Protein AF-L0IBQ2-F1 (afdb_monomer)

Solvent-accessible surface area (backbone atoms only — not comparable to full-atom values): 8616 Å² total; per-residue (Å²): 140,55,74,65,40,58,52,28,25,51,52,42,31,49,52,53,50,49,53,35,45,49,50,20,69,76,67,73,45,86,48,62,48,80,35,52,55,55,45,38,43,37,69,35,42,45,41,45,84,60,46,61,44,67,63,14,46,40,44,14,35,43,45,8,30,52,30,1,33,57,28,11,62,72,52,24,64,97,45,37,47,71,62,37,59,73,75,44,56,91,90,32,66,67,48,52,27,30,50,51,8,30,53,55,11,50,53,48,24,52,54,48,20,60,74,70,66,12,45,27,79,39,20,56,49,37,13,42,40,11,6,31,36,76,43,58,45,75,68,43,40,50,43,50,43,50,37,46,44,49,51,50,51,43,40,69,66,46,50,51,51,51,17,70,74,69,70,45,60,61,88,63,66,83

Structure (mmCIF, N/CA/C/O backbone):
data_AF-L0IBQ2-F1
#
_entry.id   AF-L0IBQ2-F1
#
loop_
_atom_site.group_PDB
_atom_site.id
_atom_site.type_symbol
_atom_site.label_atom_id
_atom_site.label_alt_id
_atom_site.label_comp_id
_atom_site.label_asym_id
_atom_site.label_entity_id
_atom_site.label_seq_id
_atom_site.pdbx_PDB_ins_code
_atom_site.Cartn_x
_atom_site.Cartn_y
_atom_site.Cartn_z
_atom_site.occupancy
_atom_site.B_iso_or_equiv
_atom_site.auth_seq_id
_atom_site.auth_comp_id
_atom_site.auth_asym_id
_atom_site.auth_atom_id
_atom_site.pdbx_PDB_model_num
ATOM 1 N N . MET A 1 1 ? 0.835 3.456 30.596 1.00 62.00 1 MET A N 1
ATOM 2 C CA . MET A 1 1 ? 0.750 2.222 29.790 1.00 62.00 1 MET A CA 1
ATOM 3 C C . MET A 1 1 ? 0.084 1.131 30.601 1.00 62.00 1 MET A C 1
ATOM 5 O O . MET A 1 1 ? 0.611 0.751 31.643 1.00 62.00 1 MET A O 1
ATOM 9 N N . GLY A 1 2 ? -1.087 0.675 30.158 1.00 82.38 2 GLY A N 1
ATOM 10 C CA . GLY A 1 2 ? -1.749 -0.498 30.716 1.00 82.38 2 GLY A CA 1
ATOM 11 C C . GLY A 1 2 ? -1.554 -1.702 29.800 1.00 82.38 2 GLY A C 1
ATOM 12 O O . GLY A 1 2 ? -1.860 -1.618 28.617 1.00 82.38 2 GLY A O 1
ATOM 13 N N . LEU A 1 3 ? -1.133 -2.844 30.357 1.00 85.25 3 LEU A N 1
ATOM 14 C CA . LEU A 1 3 ? -1.024 -4.136 29.652 1.00 85.25 3 LEU A CA 1
ATOM 15 C C . LEU A 1 3 ? -2.276 -4.469 28.815 1.00 85.25 3 LEU A C 1
ATOM 17 O O . LEU A 1 3 ? -2.195 -5.117 27.778 1.00 85.25 3 LEU A O 1
ATOM 21 N N . ARG A 1 4 ? -3.447 -4.011 29.269 1.00 84.12 4 ARG A N 1
ATOM 22 C CA . ARG A 1 4 ? -4.723 -4.174 28.571 1.00 84.12 4 ARG A CA 1
ATOM 23 C C . ARG A 1 4 ? -4.766 -3.449 27.223 1.00 84.12 4 ARG A C 1
ATOM 25 O O . ARG A 1 4 ? -5.258 -4.047 26.269 1.00 84.12 4 ARG A O 1
ATOM 32 N N . ASP A 1 5 ? -4.270 -2.216 27.125 1.00 82.50 5 ASP A N 1
ATOM 33 C CA . ASP A 1 5 ? -4.278 -1.458 25.865 1.00 82.50 5 ASP A CA 1
ATOM 34 C C . ASP A 1 5 ? -3.303 -2.088 24.859 1.00 82.50 5 ASP A C 1
ATOM 36 O O . ASP A 1 5 ? -3.641 -2.255 23.690 1.00 82.50 5 ASP A O 1
ATOM 40 N N . ASP A 1 6 ? -2.130 -2.532 25.331 1.00 86.69 6 ASP A N 1
ATOM 41 C CA . ASP A 1 6 ? -1.144 -3.257 24.515 1.00 86.69 6 ASP A CA 1
ATOM 42 C C . ASP A 1 6 ? -1.724 -4.550 23.926 1.00 86.69 6 ASP A C 1
ATOM 44 O O . ASP A 1 6 ? -1.611 -4.812 22.726 1.00 86.69 6 ASP A O 1
ATOM 48 N N . VAL A 1 7 ? -2.390 -5.353 24.761 1.00 88.12 7 VAL A N 1
ATOM 49 C CA . VAL A 1 7 ? -3.042 -6.596 24.329 1.00 88.12 7 VAL A CA 1
ATOM 50 C C . VAL A 1 7 ? -4.188 -6.308 23.359 1.00 88.12 7 VAL A C 1
ATOM 52 O O . VAL A 1 7 ? -4.336 -7.018 22.365 1.00 88.12 7 VAL A O 1
ATOM 55 N N . SER A 1 8 ? -4.971 -5.260 23.611 1.00 87.44 8 SER A N 1
ATOM 56 C CA . SER A 1 8 ? -6.091 -4.869 22.748 1.00 87.44 8 SER A CA 1
ATOM 57 C C . SER A 1 8 ? -5.611 -4.459 21.355 1.00 87.44 8 SER A C 1
ATOM 59 O O . SER A 1 8 ? -6.119 -4.972 20.358 1.00 87.44 8 SER A O 1
ATOM 61 N N . ALA A 1 9 ? -4.562 -3.635 21.271 1.00 87.94 9 ALA A N 1
ATOM 62 C CA . ALA A 1 9 ? -3.925 -3.282 20.005 1.00 87.94 9 ALA A CA 1
ATOM 63 C C . ALA A 1 9 ? -3.395 -4.526 19.264 1.00 87.94 9 ALA A C 1
ATOM 65 O O . ALA A 1 9 ? -3.618 -4.678 18.062 1.00 87.94 9 ALA A O 1
ATOM 66 N N . GLY A 1 10 ? -2.764 -5.464 19.979 1.00 90.38 10 GLY A N 1
ATOM 67 C CA . GLY A 1 10 ? -2.306 -6.732 19.404 1.00 90.38 10 GLY A CA 1
ATOM 68 C C . GLY A 1 10 ? -3.442 -7.577 18.813 1.00 90.38 10 GLY A C 1
ATOM 69 O O . GLY A 1 10 ? -3.327 -8.069 17.688 1.00 90.38 10 GLY A O 1
ATOM 70 N N . ILE A 1 11 ? -4.563 -7.704 19.530 1.00 90.69 11 ILE A N 1
ATOM 71 C CA . ILE A 1 11 ? -5.762 -8.412 19.051 1.00 90.69 11 ILE A CA 1
ATOM 72 C C . ILE A 1 11 ? -6.332 -7.725 17.807 1.00 90.69 11 ILE A C 1
ATOM 74 O O . ILE A 1 11 ? -6.647 -8.399 16.827 1.00 90.69 11 ILE A O 1
ATOM 78 N N . ASN A 1 12 ? -6.423 -6.394 17.811 1.00 90.81 12 ASN A N 1
ATOM 79 C CA . ASN A 1 12 ? -6.902 -5.630 16.664 1.00 90.81 12 ASN A CA 1
ATOM 80 C C . ASN A 1 12 ? -6.045 -5.915 15.428 1.00 90.81 12 ASN A C 1
ATOM 82 O O . ASN A 1 12 ? -6.580 -6.285 14.384 1.00 90.81 12 ASN A O 1
ATOM 86 N N . VAL A 1 13 ? -4.717 -5.800 15.529 1.00 92.62 13 VAL A N 1
ATOM 87 C CA . VAL A 1 13 ? -3.808 -6.122 14.416 1.00 92.62 13 VAL A CA 1
ATOM 88 C C . VAL A 1 13 ? -4.020 -7.561 13.940 1.00 92.62 13 VAL A C 1
ATOM 90 O O . VAL A 1 13 ? -4.146 -7.787 12.735 1.00 92.62 13 VAL A O 1
ATOM 93 N N . ALA A 1 14 ? -4.138 -8.524 14.859 1.00 94.38 14 ALA A N 1
ATOM 94 C CA . ALA A 1 14 ? -4.391 -9.919 14.508 1.00 94.38 14 ALA A CA 1
ATOM 95 C C . ALA A 1 14 ? -5.696 -10.100 13.713 1.00 94.38 14 ALA A C 1
ATOM 97 O O . ALA A 1 14 ? -5.707 -10.848 12.735 1.00 94.38 14 ALA A O 1
ATOM 98 N N . LEU A 1 15 ? -6.775 -9.390 14.066 1.00 94.94 15 LEU A N 1
ATOM 99 C CA . LEU A 1 15 ? -8.041 -9.427 13.324 1.00 94.94 15 LEU A CA 1
ATOM 100 C C . LEU A 1 15 ? -7.878 -8.905 11.890 1.00 94.94 15 LEU A C 1
ATOM 102 O O . LEU A 1 15 ? -8.304 -9.574 10.947 1.00 94.94 15 LEU A O 1
ATOM 106 N N . HIS A 1 16 ? -7.225 -7.754 11.709 1.00 95.56 16 HIS A N 1
ATOM 107 C CA . HIS A 1 16 ? -6.988 -7.183 10.378 1.00 95.56 16 HIS A CA 1
ATOM 108 C C . HIS A 1 16 ? -6.135 -8.109 9.500 1.00 95.56 16 HIS A C 1
ATOM 110 O O . HIS A 1 16 ? -6.485 -8.373 8.349 1.00 95.56 16 HIS A O 1
ATOM 116 N N . VAL A 1 17 ? -5.031 -8.633 10.044 1.00 95.69 17 VAL A N 1
ATOM 117 C CA . VAL A 1 17 ? -4.119 -9.516 9.301 1.00 95.69 17 VAL A CA 1
ATOM 118 C C . VAL A 1 17 ? -4.786 -10.850 8.984 1.00 95.69 17 VAL A C 1
ATOM 120 O O . VAL A 1 17 ? -4.616 -11.358 7.881 1.00 95.69 17 VAL A O 1
ATOM 123 N N . THR A 1 18 ? -5.588 -11.400 9.897 1.00 97.06 18 THR A N 1
ATOM 124 C CA . THR A 1 18 ? -6.344 -12.635 9.637 1.00 97.06 18 THR A CA 1
ATOM 125 C C . THR A 1 18 ? -7.358 -12.432 8.517 1.00 97.06 18 THR A C 1
ATOM 127 O O . THR A 1 18 ? -7.480 -13.284 7.640 1.00 97.06 18 THR A O 1
ATOM 130 N N . MET A 1 19 ? -8.057 -11.295 8.502 1.00 97.12 19 MET A N 1
ATOM 131 C CA . MET A 1 19 ? -9.015 -10.967 7.448 1.00 97.12 19 MET A CA 1
ATOM 132 C C . MET A 1 19 ? -8.328 -10.831 6.082 1.00 97.12 19 MET A C 1
ATOM 134 O O . MET A 1 19 ? -8.693 -11.535 5.139 1.00 97.12 19 MET A O 1
ATOM 138 N N . LEU A 1 20 ? -7.292 -9.995 5.980 1.00 97.06 20 LEU A N 1
ATOM 139 C CA . LEU A 1 20 ? -6.563 -9.781 4.726 1.00 97.06 20 LEU A CA 1
ATOM 140 C C . LEU A 1 20 ? -5.818 -11.039 4.267 1.00 97.06 20 LEU A C 1
ATOM 142 O O . LEU A 1 20 ? -5.855 -11.384 3.089 1.00 97.06 20 LEU A O 1
ATOM 146 N N . GLY A 1 21 ? -5.174 -11.746 5.195 1.00 97.06 21 GLY A N 1
ATOM 147 C CA . GLY A 1 21 ? -4.463 -12.994 4.932 1.00 97.06 21 GLY A CA 1
ATOM 148 C C . GLY A 1 21 ? -5.398 -14.118 4.502 1.00 97.06 21 GLY A C 1
ATOM 149 O O . GLY A 1 21 ? -5.080 -14.844 3.566 1.00 97.06 21 GLY A O 1
ATOM 150 N N . GLY A 1 22 ? -6.581 -14.224 5.111 1.00 98.00 22 GLY A N 1
ATOM 151 C CA . GLY A 1 22 ? -7.611 -15.174 4.700 1.00 98.00 22 GLY A CA 1
ATOM 152 C C . GLY A 1 22 ? -8.111 -14.895 3.284 1.00 98.00 22 GLY A C 1
ATOM 153 O O . GLY A 1 22 ? -8.178 -15.809 2.464 1.00 98.00 22 GLY A O 1
ATOM 154 N N . LEU A 1 23 ? -8.391 -13.631 2.954 1.00 97.38 23 LEU A N 1
ATOM 155 C CA . LEU A 1 23 ? -8.770 -13.261 1.591 1.00 97.38 23 LEU A CA 1
ATOM 156 C C . LEU A 1 23 ? -7.633 -13.538 0.597 1.00 97.38 23 LEU A C 1
ATOM 158 O O . LEU A 1 23 ? -7.891 -14.069 -0.483 1.00 97.38 23 LEU A O 1
ATOM 162 N N . ALA A 1 24 ? -6.387 -13.200 0.940 1.00 97.31 24 ALA A N 1
ATOM 163 C CA . ALA A 1 24 ? -5.230 -13.463 0.086 1.00 97.31 24 ALA A CA 1
ATOM 164 C C . ALA A 1 24 ? -5.069 -14.967 -0.164 1.00 97.31 24 ALA A C 1
ATOM 166 O O . ALA A 1 24 ? -4.873 -15.390 -1.300 1.00 97.31 24 ALA A O 1
ATOM 167 N N . TRP A 1 25 ? -5.237 -15.781 0.879 1.00 98.00 25 TRP A N 1
ATOM 168 C CA . TRP A 1 25 ? -5.154 -17.233 0.785 1.00 98.00 25 TRP A CA 1
ATOM 169 C C . TRP A 1 25 ? -6.258 -17.831 -0.096 1.00 98.00 25 TRP A C 1
ATOM 171 O O . TRP A 1 25 ? -5.977 -18.698 -0.919 1.00 98.00 25 TRP A O 1
ATOM 181 N N . VAL A 1 26 ? -7.495 -17.343 0.025 1.00 98.12 26 VAL A N 1
ATOM 182 C CA . VAL A 1 26 ? -8.637 -17.837 -0.765 1.00 98.12 26 VAL A CA 1
ATOM 183 C C . VAL A 1 26 ? -8.568 -17.390 -2.227 1.00 98.12 26 VAL A C 1
ATOM 185 O O . VAL A 1 26 ? -8.925 -18.150 -3.123 1.00 98.12 26 VAL A O 1
ATOM 188 N N . THR A 1 27 ? -8.138 -16.154 -2.485 1.00 96.69 27 THR A N 1
ATOM 189 C CA . THR A 1 27 ? -8.181 -15.554 -3.831 1.00 96.69 27 THR A CA 1
ATOM 190 C C . THR A 1 27 ? -6.879 -15.706 -4.617 1.00 96.69 27 THR A C 1
ATOM 192 O O . THR A 1 27 ? -6.875 -15.511 -5.833 1.00 96.69 27 THR A O 1
ATOM 195 N N . GLY A 1 28 ? -5.764 -15.989 -3.938 1.00 95.88 28 GLY A N 1
ATOM 196 C CA . GLY A 1 28 ? -4.417 -15.948 -4.511 1.00 95.88 28 GLY A CA 1
ATOM 197 C C . GLY A 1 28 ? -3.954 -14.543 -4.916 1.00 95.88 28 GLY A C 1
ATOM 198 O O . GLY A 1 28 ? -2.921 -14.409 -5.566 1.00 95.88 28 GLY A O 1
ATOM 199 N N . GLN A 1 29 ? -4.713 -13.495 -4.580 1.00 96.38 29 GLN A N 1
ATOM 200 C CA . GLN A 1 29 ? -4.381 -12.118 -4.936 1.00 96.38 29 GLN A CA 1
ATOM 201 C C . GLN A 1 29 ? -3.441 -11.487 -3.896 1.00 96.38 29 GLN A C 1
ATOM 203 O O . GLN A 1 29 ? -3.548 -11.792 -2.704 1.00 96.38 29 GLN A O 1
ATOM 208 N N . PRO A 1 30 ? -2.560 -10.553 -4.303 1.00 93.94 30 PRO A N 1
ATOM 209 C CA . PRO A 1 30 ? -1.618 -9.869 -3.415 1.00 93.94 30 PRO A CA 1
ATOM 210 C C . PRO A 1 30 ? -2.310 -8.767 -2.594 1.00 93.94 30 PRO A C 1
ATOM 212 O O . PRO A 1 30 ? -1.939 -7.602 -2.661 1.00 93.94 30 PRO A O 1
ATOM 215 N N . ILE A 1 31 ? -3.354 -9.115 -1.846 1.00 94.94 31 ILE A N 1
ATOM 216 C CA . ILE A 1 31 ? -4.165 -8.171 -1.055 1.00 94.94 31 ILE A CA 1
ATOM 217 C C . ILE A 1 31 ? -3.700 -8.040 0.398 1.00 94.94 31 ILE A C 1
ATOM 219 O O . ILE A 1 31 ? -4.112 -7.121 1.097 1.00 94.94 31 ILE A O 1
ATOM 223 N N . LEU A 1 32 ? -2.791 -8.915 0.838 1.00 96.06 32 LEU A N 1
ATOM 224 C CA . LEU A 1 32 ? -1.973 -8.716 2.030 1.00 96.06 32 LEU A CA 1
ATOM 225 C C . LEU A 1 32 ? -0.569 -8.281 1.586 1.00 96.06 32 LEU A C 1
ATOM 227 O O . LEU A 1 32 ? 0.293 -9.119 1.334 1.00 96.06 32 LEU A O 1
ATOM 231 N N . PHE A 1 33 ? -0.350 -6.971 1.469 1.00 95.69 33 PHE A N 1
ATOM 232 C CA . PHE A 1 33 ? 0.946 -6.386 1.101 1.00 95.69 33 PHE A CA 1
ATOM 233 C C . PHE A 1 33 ? 1.568 -5.586 2.259 1.00 95.69 33 PHE A C 1
ATOM 235 O O . PHE A 1 33 ? 0.844 -5.129 3.151 1.00 95.69 33 PHE A O 1
ATOM 242 N N . PRO A 1 34 ? 2.906 -5.391 2.272 1.00 95.69 34 PRO A N 1
ATOM 243 C CA . PRO A 1 34 ? 3.629 -4.932 3.462 1.00 95.69 34 PRO A CA 1
ATOM 244 C C . PRO A 1 34 ? 3.142 -3.616 4.085 1.00 95.69 34 PRO A C 1
ATOM 246 O O . PRO A 1 34 ? 3.168 -3.470 5.305 1.00 95.69 34 PRO A O 1
ATOM 249 N N . SER A 1 35 ? 2.656 -2.658 3.292 1.00 96.38 35 SER A N 1
ATOM 250 C CA . SER A 1 35 ? 2.207 -1.358 3.812 1.00 96.38 35 SER A CA 1
ATOM 251 C C . SER A 1 35 ? 0.881 -1.405 4.592 1.00 96.38 35 SER A C 1
ATOM 253 O O . SER A 1 35 ? 0.560 -0.460 5.324 1.00 96.38 35 SER A O 1
ATOM 255 N N . LEU A 1 36 ? 0.122 -2.507 4.501 1.00 95.56 36 LEU A N 1
ATOM 256 C CA . LEU A 1 36 ? -1.076 -2.717 5.320 1.00 95.56 36 LEU A CA 1
ATOM 257 C C . LEU A 1 36 ? -0.734 -3.043 6.775 1.00 95.56 36 LEU A C 1
ATOM 259 O O . LEU A 1 36 ? -1.551 -2.755 7.641 1.00 95.56 36 LEU A O 1
ATOM 263 N N . GLY A 1 37 ? 0.465 -3.561 7.068 1.00 94.38 37 GLY A N 1
ATOM 264 C CA . GLY A 1 37 ? 0.907 -3.838 8.439 1.00 94.38 37 GLY A CA 1
ATOM 265 C C . GLY A 1 37 ? 0.919 -2.576 9.311 1.00 94.38 37 GLY A C 1
ATOM 266 O O . GLY A 1 37 ? 0.145 -2.499 10.264 1.00 94.38 37 GLY A O 1
ATOM 267 N N . PRO A 1 38 ? 1.709 -1.541 8.960 1.00 93.75 38 PRO A N 1
ATOM 268 C CA . PRO A 1 38 ? 1.688 -0.268 9.677 1.00 93.75 38 PRO A CA 1
ATOM 269 C C . PRO A 1 38 ? 0.328 0.444 9.617 1.00 93.75 38 PRO A C 1
ATOM 271 O O . PRO A 1 38 ? -0.048 1.106 10.574 1.00 93.75 38 PRO A O 1
ATOM 274 N N . SER A 1 39 ? -0.449 0.280 8.536 1.00 94.25 39 SER A N 1
ATOM 275 C CA . SER A 1 39 ? -1.810 0.841 8.467 1.00 94.25 39 SER A CA 1
ATOM 276 C C . SER A 1 39 ? -2.743 0.202 9.503 1.00 94.25 39 SER A C 1
ATOM 278 O O . SER A 1 39 ? -3.452 0.910 10.208 1.00 94.25 39 SER A O 1
ATOM 280 N N . ALA A 1 40 ? -2.717 -1.128 9.626 1.00 93.81 40 ALA A N 1
ATOM 281 C CA . ALA A 1 40 ? -3.482 -1.863 10.627 1.00 93.81 40 ALA A CA 1
ATOM 282 C C . ALA A 1 40 ? -2.994 -1.564 12.049 1.00 93.81 40 ALA A C 1
ATOM 284 O O . ALA A 1 40 ? -3.817 -1.487 12.953 1.00 93.81 40 ALA A O 1
ATOM 285 N N . TYR A 1 41 ? -1.684 -1.376 12.240 1.00 91.88 41 TYR A N 1
ATOM 286 C CA . TYR A 1 41 ? -1.111 -0.957 13.519 1.00 91.88 41 TYR A CA 1
ATOM 287 C C . TYR A 1 41 ? -1.652 0.411 13.946 1.00 91.88 41 TYR A C 1
ATOM 289 O O . TYR A 1 41 ? -2.232 0.497 15.018 1.00 91.88 41 TYR A O 1
ATOM 297 N N . LEU A 1 42 ? -1.563 1.432 13.085 1.00 90.19 42 LEU A N 1
ATOM 298 C CA . LEU A 1 42 ? -2.053 2.783 13.391 1.00 90.19 42 LEU A CA 1
ATOM 299 C C . LEU A 1 42 ? -3.558 2.800 13.697 1.00 90.19 42 LEU A C 1
ATOM 301 O O . LEU A 1 42 ? -3.983 3.431 14.659 1.00 90.19 42 LEU A O 1
ATOM 305 N N . LEU A 1 43 ? -4.357 2.048 12.927 1.00 89.44 43 LEU A N 1
ATOM 306 C CA . LEU A 1 43 ? -5.785 1.858 13.214 1.00 89.44 43 LEU A CA 1
ATOM 307 C C . LEU A 1 43 ? -6.013 1.139 14.554 1.00 89.44 43 LEU A C 1
ATOM 309 O O . LEU A 1 43 ? -6.952 1.443 15.276 1.00 89.44 43 LEU A O 1
ATOM 313 N N . ALA A 1 44 ? -5.176 0.160 14.896 1.00 88.00 44 ALA A N 1
ATOM 314 C CA . ALA A 1 44 ? -5.305 -0.621 16.122 1.00 88.00 44 ALA A CA 1
ATOM 315 C C . ALA A 1 44 ? -4.896 0.136 17.390 1.00 88.00 44 ALA A C 1
ATOM 317 O O . ALA A 1 44 ? -5.396 -0.211 18.463 1.00 88.00 44 ALA A O 1
ATOM 318 N N . THR A 1 45 ? -3.972 1.091 17.279 1.00 85.06 45 THR A N 1
ATOM 319 C CA . THR A 1 45 ? -3.430 1.862 18.403 1.00 85.06 45 THR A CA 1
ATOM 320 C C . THR A 1 45 ? -4.091 3.216 18.597 1.00 85.06 45 THR A C 1
ATOM 322 O O . THR A 1 45 ? -3.872 3.821 19.644 1.00 85.06 45 THR A O 1
ATOM 325 N N . GLY A 1 46 ? -4.878 3.686 17.624 1.00 72.56 46 GLY A N 1
ATOM 326 C CA . GLY A 1 46 ? -5.415 5.045 17.652 1.00 72.56 46 GLY A CA 1
ATOM 327 C C . GLY A 1 46 ? -4.283 6.068 17.708 1.00 72.56 46 GLY A C 1
ATOM 328 O O . GLY A 1 46 ? -4.323 6.968 18.539 1.00 72.56 46 GLY A O 1
ATOM 329 N N . GLU A 1 47 ? -3.233 5.861 16.899 1.00 63.06 47 GLU A N 1
ATOM 330 C CA . GLU A 1 47 ? -2.145 6.834 16.786 1.00 63.06 47 GLU A CA 1
ATOM 331 C C . GLU A 1 47 ? -2.487 7.918 15.751 1.00 63.06 47 GLU A C 1
ATOM 333 O O . GLU A 1 47 ? -2.272 7.721 14.553 1.00 63.06 47 GLU A O 1
ATOM 338 N N . ASN A 1 48 ? -2.889 9.100 16.244 1.00 58.75 48 ASN A N 1
ATOM 339 C CA . ASN A 1 48 ? -2.964 10.412 15.576 1.00 58.75 48 ASN A CA 1
ATOM 340 C C . ASN A 1 48 ? -4.253 10.771 14.776 1.00 58.75 48 ASN A C 1
ATOM 342 O O . ASN A 1 48 ? -4.530 10.167 13.737 1.00 58.75 48 ASN A O 1
ATOM 346 N N . PRO A 1 49 ? -4.907 11.927 15.063 1.00 57.12 49 PRO A N 1
ATOM 347 C CA . PRO A 1 49 ? -6.030 12.455 14.269 1.00 57.12 49 PRO A CA 1
ATOM 348 C C . PRO A 1 49 ? -5.729 12.694 12.778 1.00 57.12 49 PRO A C 1
ATOM 350 O O . PRO A 1 49 ? -6.647 12.832 11.976 1.00 57.12 49 PRO A O 1
ATOM 353 N N . ARG A 1 50 ? -4.450 12.812 12.389 1.00 50.44 50 ARG A N 1
ATOM 354 C CA . ARG A 1 50 ? -4.027 12.943 10.982 1.00 50.44 50 ARG A CA 1
ATOM 355 C C . ARG A 1 50 ? -3.826 11.604 10.267 1.00 50.44 50 ARG A C 1
ATOM 357 O O . ARG A 1 50 ? -3.751 11.622 9.043 1.00 50.44 50 ARG A O 1
ATOM 364 N N . ALA A 1 51 ? -3.724 10.492 10.994 1.00 55.38 51 ALA A N 1
ATOM 365 C CA . ALA A 1 51 ? -3.621 9.134 10.451 1.00 55.38 51 ALA A CA 1
ATOM 366 C C . ALA A 1 51 ? -4.930 8.337 10.625 1.00 55.38 51 ALA A C 1
ATOM 368 O O . ALA A 1 51 ? -5.181 7.378 9.895 1.00 55.38 51 ALA A O 1
ATOM 369 N N . GLU A 1 52 ? -5.792 8.770 11.541 1.00 62.97 52 GLU A N 1
ATOM 370 C CA . GLU A 1 52 ? -7.081 8.159 11.836 1.00 62.97 52 GLU A CA 1
ATOM 371 C C . GLU A 1 52 ? -8.191 8.765 10.984 1.00 62.97 52 GLU A C 1
ATOM 373 O O . GLU A 1 52 ? -8.737 9.836 11.241 1.00 62.97 52 GLU A O 1
ATOM 378 N N . GLY A 1 53 ? -8.531 8.060 9.914 1.00 80.75 53 GLY A N 1
ATOM 379 C CA . GLY A 1 53 ? -9.705 8.372 9.120 1.00 80.75 53 GLY A CA 1
ATOM 380 C C . GLY A 1 53 ? -9.648 7.702 7.764 1.00 80.75 53 GLY A C 1
ATOM 381 O O . GLY A 1 53 ? -8.602 7.673 7.113 1.00 80.75 53 GLY A O 1
ATOM 382 N N . ALA A 1 54 ? -10.796 7.207 7.300 1.00 91.25 54 ALA A N 1
ATOM 383 C CA . ALA A 1 54 ? -10.905 6.551 5.999 1.00 91.25 54 ALA A CA 1
ATOM 384 C C . ALA A 1 54 ? -10.332 7.412 4.862 1.00 91.25 54 ALA A C 1
ATOM 386 O O . ALA A 1 54 ? -9.647 6.895 3.984 1.00 91.25 54 ALA A O 1
ATOM 387 N N . TYR A 1 55 ? -10.546 8.730 4.925 1.00 93.50 55 TYR A N 1
ATOM 388 C CA . TYR A 1 55 ? -9.995 9.692 3.971 1.00 93.50 55 TYR A CA 1
ATOM 389 C C . TYR A 1 55 ? -8.459 9.697 3.944 1.00 93.50 55 TYR A C 1
ATOM 391 O O . TYR A 1 55 ? -7.866 9.644 2.869 1.00 93.50 55 TYR A O 1
ATOM 399 N N . HIS A 1 56 ? -7.813 9.716 5.111 1.00 93.25 56 HIS A N 1
ATOM 400 C CA . HIS A 1 56 ? -6.356 9.75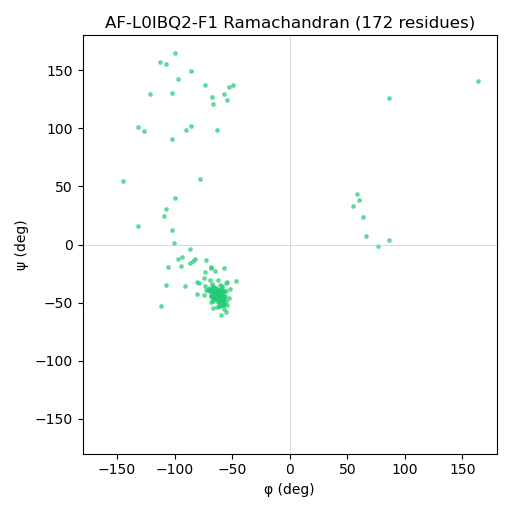2 5.223 1.00 93.25 56 HIS A CA 1
ATOM 401 C C . HIS A 1 56 ? -5.734 8.440 4.755 1.00 93.25 56 HIS A C 1
ATOM 403 O O . HIS A 1 56 ? -4.853 8.442 3.897 1.00 93.25 56 HIS A O 1
ATOM 409 N N . VAL A 1 57 ? -6.248 7.316 5.258 1.00 95.06 57 VAL A N 1
ATOM 410 C CA . VAL A 1 57 ? -5.713 5.986 4.957 1.00 95.06 57 VAL A CA 1
ATOM 411 C C . VAL A 1 57 ? -5.925 5.637 3.482 1.00 95.06 57 VAL A C 1
ATOM 413 O O . VAL A 1 57 ? -4.960 5.357 2.770 1.00 95.06 57 VAL A O 1
ATOM 416 N N . VAL A 1 58 ? -7.165 5.699 2.984 1.00 97.25 58 VAL A N 1
ATOM 417 C CA . VAL A 1 58 ? -7.475 5.350 1.586 1.00 97.25 58 VAL A CA 1
ATOM 418 C C . VAL A 1 58 ? -6.876 6.374 0.624 1.00 97.25 58 VAL A C 1
ATOM 420 O O . VAL A 1 58 ? -6.257 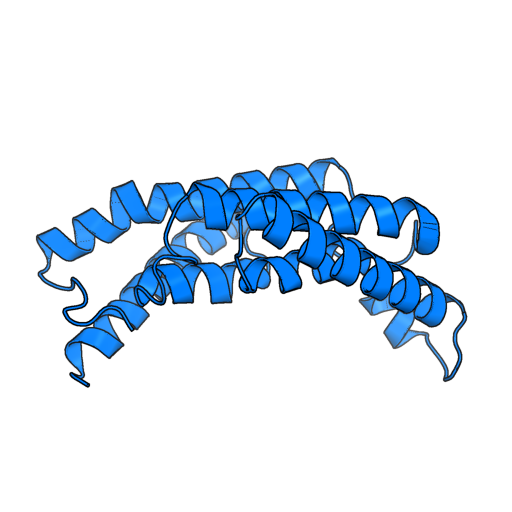5.986 -0.366 1.00 97.25 58 VAL A O 1
ATOM 423 N N . GLY A 1 59 ? -7.008 7.671 0.920 1.00 97.50 59 GLY A N 1
ATOM 424 C CA . GLY A 1 59 ? -6.485 8.748 0.078 1.00 97.50 59 GLY A CA 1
ATOM 425 C C . GLY A 1 59 ? -4.962 8.726 -0.029 1.00 97.50 59 GLY A C 1
ATOM 426 O O . GLY A 1 59 ? -4.428 8.795 -1.136 1.00 97.50 59 GLY A O 1
ATOM 427 N N . GLY A 1 60 ? -4.256 8.532 1.089 1.00 97.31 60 GLY A N 1
ATOM 428 C CA . GLY A 1 60 ? -2.798 8.443 1.104 1.00 97.31 60 GLY A CA 1
ATOM 429 C C . GLY A 1 60 ? -2.290 7.272 0.266 1.00 97.31 60 GLY A C 1
ATOM 430 O O . GLY A 1 60 ? -1.405 7.445 -0.571 1.00 97.31 60 GLY A O 1
ATOM 431 N N . HIS A 1 61 ? -2.902 6.092 0.417 1.00 98.19 61 HIS A N 1
ATOM 432 C CA . HIS A 1 61 ? -2.565 4.914 -0.389 1.00 98.19 61 HIS A CA 1
ATOM 433 C C . HIS A 1 61 ? -2.912 5.079 -1.871 1.00 98.19 61 HIS A C 1
ATOM 435 O O . HIS A 1 61 ? -2.141 4.633 -2.718 1.00 98.19 61 HIS A O 1
ATOM 441 N N . ALA A 1 62 ? -4.022 5.742 -2.203 1.00 98.56 62 ALA A N 1
ATOM 442 C CA . ALA A 1 62 ? -4.387 6.024 -3.589 1.00 98.56 62 ALA A CA 1
ATOM 443 C C . ALA A 1 62 ? -3.366 6.951 -4.267 1.00 98.56 62 ALA A C 1
ATOM 445 O O . ALA A 1 62 ? -2.892 6.644 -5.361 1.00 98.56 62 ALA A O 1
ATOM 446 N N . ILE A 1 63 ? -2.967 8.040 -3.600 1.00 98.62 63 ILE A N 1
ATOM 447 C CA . ILE A 1 63 ? -1.922 8.949 -4.095 1.00 98.62 63 ILE A CA 1
ATOM 448 C C . ILE A 1 63 ? -0.598 8.203 -4.251 1.00 98.62 63 ILE A C 1
ATOM 450 O O . ILE A 1 63 ? 0.031 8.294 -5.303 1.00 98.62 63 ILE A O 1
ATOM 454 N N . ALA A 1 64 ? -0.204 7.429 -3.238 1.00 98.56 64 ALA A N 1
ATOM 455 C CA . ALA A 1 64 ? 1.017 6.633 -3.259 1.00 98.56 64 ALA A CA 1
ATOM 456 C C . ALA A 1 64 ? 1.064 5.638 -4.424 1.00 98.56 64 ALA A C 1
ATOM 458 O O . ALA A 1 64 ? 2.080 5.532 -5.111 1.00 98.56 64 ALA A O 1
ATOM 459 N N . ALA A 1 65 ? -0.034 4.919 -4.662 1.00 98.69 65 ALA A N 1
ATOM 460 C CA . ALA A 1 65 ? -0.113 3.924 -5.720 1.00 98.69 65 ALA A CA 1
ATOM 461 C C . ALA A 1 65 ? -0.084 4.569 -7.114 1.00 98.69 65 ALA A C 1
ATOM 463 O O . ALA A 1 65 ? 0.619 4.082 -7.998 1.00 98.69 65 ALA A O 1
ATOM 464 N N . VAL A 1 66 ? -0.786 5.693 -7.307 1.00 98.75 66 VAL A N 1
ATOM 465 C CA . VAL A 1 66 ? -0.772 6.439 -8.577 1.00 98.75 66 VAL A CA 1
ATOM 466 C C . VAL A 1 66 ? 0.602 7.051 -8.846 1.00 98.75 66 VAL A C 1
ATOM 468 O O . VAL A 1 66 ? 1.123 6.899 -9.949 1.00 98.75 66 VAL A O 1
ATOM 471 N N . ALA A 1 67 ? 1.210 7.704 -7.852 1.00 98.81 67 ALA A N 1
ATOM 472 C CA . ALA A 1 67 ? 2.543 8.286 -7.979 1.00 98.81 67 ALA A CA 1
ATOM 473 C C . ALA A 1 67 ? 3.592 7.209 -8.285 1.00 98.81 67 ALA A C 1
ATOM 475 O O . ALA A 1 67 ? 4.366 7.365 -9.228 1.00 98.81 67 ALA A O 1
ATOM 476 N N . GLY A 1 68 ? 3.571 6.093 -7.547 1.00 98.75 68 GLY A N 1
ATOM 477 C CA . GLY A 1 68 ? 4.471 4.967 -7.779 1.00 98.75 68 GLY A CA 1
ATOM 478 C C . GLY A 1 68 ? 4.296 4.332 -9.158 1.00 98.75 68 GLY A C 1
ATOM 479 O O . GLY A 1 68 ? 5.289 4.029 -9.812 1.00 98.75 68 GLY A O 1
ATOM 480 N N . LEU A 1 69 ? 3.057 4.167 -9.639 1.00 98.81 69 LEU A N 1
ATOM 481 C CA . LEU A 1 69 ? 2.803 3.596 -10.964 1.00 98.81 69 LEU A CA 1
ATOM 482 C C . LEU A 1 69 ? 3.276 4.538 -12.072 1.00 98.81 69 LEU A C 1
ATOM 484 O O . LEU A 1 69 ? 3.926 4.096 -13.017 1.00 98.81 69 LEU A O 1
ATOM 488 N N . ALA A 1 70 ? 2.975 5.832 -11.951 1.00 98.75 70 ALA A N 1
ATOM 489 C CA . ALA A 1 70 ? 3.361 6.829 -12.940 1.00 98.75 70 ALA A CA 1
ATOM 490 C C . ALA A 1 70 ? 4.884 6.884 -13.121 1.00 98.75 70 ALA A C 1
ATOM 492 O O . ALA A 1 70 ? 5.373 6.862 -14.249 1.00 98.75 70 ALA A O 1
ATOM 493 N N . THR A 1 71 ? 5.650 6.915 -12.028 1.00 98.81 71 THR A N 1
ATOM 494 C CA . THR A 1 71 ? 7.115 6.948 -12.116 1.00 98.81 71 THR A CA 1
ATOM 495 C C . THR A 1 71 ? 7.699 5.606 -12.533 1.00 98.81 71 THR A C 1
ATOM 497 O O . THR A 1 71 ? 8.659 5.591 -13.303 1.00 98.81 71 THR A O 1
ATOM 500 N N . TYR A 1 72 ? 7.106 4.488 -12.103 1.00 98.81 72 TYR A N 1
ATOM 501 C CA . TYR A 1 72 ? 7.525 3.161 -12.541 1.00 98.81 72 TYR A CA 1
ATOM 502 C C . TYR A 1 72 ? 7.449 3.032 -14.062 1.00 98.81 72 TYR A C 1
ATOM 504 O O . TYR A 1 72 ? 8.453 2.704 -14.690 1.00 98.81 72 TYR A O 1
ATOM 512 N N . VAL A 1 73 ? 6.306 3.374 -14.662 1.00 98.62 73 VAL A N 1
ATOM 513 C CA . VAL A 1 73 ? 6.110 3.300 -16.119 1.00 98.62 73 VAL A CA 1
ATOM 514 C C . VAL A 1 73 ? 7.122 4.175 -16.867 1.00 98.62 73 VAL A C 1
ATOM 516 O O . VAL A 1 73 ? 7.628 3.783 -17.914 1.00 98.62 73 VAL A O 1
ATOM 519 N N . VAL A 1 74 ? 7.461 5.349 -16.328 1.00 98.62 74 VAL A N 1
ATOM 520 C CA . VAL A 1 74 ? 8.410 6.270 -16.972 1.00 98.62 74 VAL A CA 1
ATOM 521 C C . VAL A 1 74 ? 9.859 5.792 -16.849 1.00 98.62 74 VAL A C 1
ATOM 523 O O . VAL A 1 74 ? 10.622 5.886 -17.810 1.00 98.62 74 VAL A O 1
ATOM 526 N N . PHE A 1 75 ? 10.269 5.307 -15.676 1.00 98.56 75 PHE A N 1
ATOM 527 C CA . PHE A 1 75 ? 11.687 5.091 -15.373 1.00 98.56 75 PHE A CA 1
ATOM 528 C C . PHE A 1 75 ? 12.099 3.620 -15.348 1.00 98.56 75 PHE A C 1
ATOM 530 O O . PHE A 1 75 ? 13.217 3.300 -15.754 1.00 98.56 75 PHE A O 1
ATOM 537 N N . ALA A 1 76 ? 11.232 2.718 -14.898 1.00 97.88 76 ALA A N 1
ATOM 538 C CA . ALA A 1 76 ? 11.591 1.360 -14.494 1.00 97.88 76 ALA A CA 1
ATOM 539 C C . ALA A 1 76 ? 10.687 0.261 -15.083 1.00 97.88 76 ALA A C 1
ATOM 541 O O . ALA A 1 76 ? 10.754 -0.872 -14.613 1.00 97.88 76 ALA A O 1
ATOM 542 N N . ASP A 1 77 ? 9.894 0.564 -16.116 1.00 97.50 77 ASP A N 1
ATOM 543 C CA . ASP A 1 77 ? 8.994 -0.411 -16.741 1.00 97.50 77 ASP A CA 1
ATOM 544 C C . ASP A 1 77 ? 9.721 -1.701 -17.155 1.00 97.50 77 ASP A C 1
ATOM 546 O O . ASP A 1 77 ? 10.838 -1.670 -17.691 1.00 97.50 77 ASP A O 1
ATOM 550 N N . GLY A 1 78 ? 9.087 -2.833 -16.847 1.00 96.88 78 GLY A N 1
ATOM 551 C CA . GLY A 1 78 ? 9.624 -4.180 -17.042 1.00 96.88 78 GLY A CA 1
ATOM 552 C C . GLY A 1 78 ? 10.676 -4.629 -16.021 1.00 96.88 78 GLY A C 1
ATOM 553 O O . GLY A 1 78 ? 11.156 -5.755 -16.120 1.00 96.88 78 GLY A O 1
ATOM 554 N N . LEU A 1 79 ? 11.053 -3.792 -15.048 1.00 97.88 79 LEU A N 1
ATOM 555 C CA . LEU A 1 79 ? 11.982 -4.172 -13.981 1.00 97.88 79 LEU A CA 1
ATOM 556 C C . LEU A 1 79 ? 11.228 -4.579 -12.717 1.00 97.88 79 LEU A C 1
ATOM 558 O O . LEU A 1 79 ? 10.256 -3.934 -12.329 1.00 97.88 79 LEU A O 1
ATOM 562 N N . VAL A 1 80 ? 11.734 -5.592 -12.024 1.00 97.50 80 VAL A N 1
ATOM 563 C CA . VAL A 1 80 ? 11.295 -5.960 -10.677 1.00 97.50 80 VAL A CA 1
ATOM 564 C C . VAL A 1 80 ? 12.507 -5.879 -9.761 1.00 97.50 80 VAL A C 1
ATOM 566 O O . VAL A 1 80 ? 13.575 -6.402 -10.075 1.00 97.50 80 VAL A O 1
ATOM 569 N N . SER A 1 81 ? 12.363 -5.175 -8.640 1.00 96.56 81 SER A N 1
ATOM 570 C CA . SER A 1 81 ? 13.472 -4.924 -7.714 1.00 96.56 81 SER A CA 1
ATOM 571 C C . SER A 1 81 ? 14.156 -6.183 -7.206 1.00 96.56 81 SER A C 1
ATOM 573 O O . SER A 1 81 ? 15.383 -6.204 -7.196 1.00 96.56 81 SER A O 1
ATOM 575 N N . VAL A 1 82 ? 13.407 -7.220 -6.820 1.00 95.94 82 VAL A N 1
ATOM 576 C CA . VAL A 1 82 ? 14.008 -8.466 -6.315 1.00 95.94 82 VAL A CA 1
ATOM 577 C C . VAL A 1 82 ? 14.969 -9.076 -7.341 1.00 95.94 82 VAL A C 1
ATOM 579 O O . VAL A 1 82 ? 16.128 -9.311 -7.009 1.00 95.94 82 VAL A O 1
ATOM 582 N N . ASP A 1 83 ? 14.549 -9.168 -8.604 1.00 96.38 83 ASP A N 1
ATOM 583 C CA . ASP A 1 83 ? 15.366 -9.715 -9.691 1.00 96.38 83 ASP A CA 1
ATOM 584 C C . ASP A 1 83 ? 16.572 -8.812 -10.000 1.00 96.38 83 ASP A C 1
ATOM 586 O O . ASP A 1 83 ? 17.700 -9.271 -10.189 1.00 96.38 83 ASP A O 1
ATOM 590 N N . ALA A 1 84 ? 16.352 -7.493 -10.028 1.00 95.00 84 ALA A N 1
ATOM 591 C CA . ALA A 1 84 ? 17.394 -6.519 -10.339 1.00 95.00 84 ALA A CA 1
ATOM 592 C C . ALA A 1 84 ? 18.488 -6.446 -9.262 1.00 95.00 84 ALA A C 1
ATOM 594 O O . ALA A 1 84 ? 19.648 -6.195 -9.595 1.00 95.00 84 ALA A O 1
ATOM 595 N N . PHE A 1 85 ? 18.133 -6.638 -7.988 1.00 92.31 85 PHE A N 1
ATOM 596 C CA . PHE A 1 85 ? 19.091 -6.663 -6.882 1.00 92.31 85 PHE A CA 1
ATOM 597 C C . PHE A 1 85 ? 19.831 -7.995 -6.782 1.00 92.31 85 PHE A C 1
ATOM 599 O O . PHE A 1 85 ? 21.005 -7.984 -6.423 1.00 92.31 85 PHE A O 1
ATOM 606 N N . GLU A 1 86 ? 19.194 -9.113 -7.133 1.00 94.88 86 GLU A N 1
ATOM 607 C CA . GLU A 1 86 ? 19.855 -10.420 -7.163 1.00 94.88 86 GLU A CA 1
ATOM 608 C C . GLU A 1 86 ? 20.921 -10.495 -8.267 1.00 94.88 86 GLU A C 1
ATOM 610 O O . GLU A 1 86 ? 22.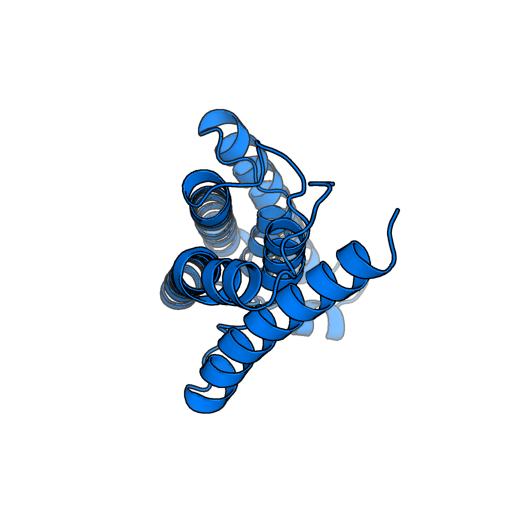047 -10.923 -8.022 1.00 94.88 86 GLU A O 1
ATOM 615 N N . ALA A 1 87 ? 20.600 -10.019 -9.473 1.00 89.62 87 ALA A N 1
ATOM 616 C CA . ALA A 1 87 ? 21.534 -10.003 -10.601 1.00 89.62 87 ALA A CA 1
ATOM 617 C C . ALA A 1 87 ? 22.504 -8.803 -10.590 1.00 89.62 87 ALA A C 1
ATOM 619 O O . ALA A 1 87 ? 23.441 -8.737 -11.391 1.00 89.62 87 ALA A O 1
ATOM 620 N N . GLY A 1 88 ? 22.243 -7.806 -9.746 1.00 80.81 88 GLY A N 1
ATOM 621 C CA . GLY A 1 88 ? 22.898 -6.507 -9.796 1.00 80.81 88 GLY A CA 1
ATOM 622 C C . GLY A 1 88 ? 24.340 -6.522 -9.292 1.00 80.81 88 GLY A C 1
ATOM 623 O O . GLY A 1 88 ? 24.654 -7.052 -8.232 1.00 80.81 88 GLY A O 1
ATOM 624 N N . THR A 1 89 ? 25.219 -5.834 -10.013 1.00 91.88 89 THR A N 1
ATOM 625 C CA . THR A 1 89 ? 26.535 -5.414 -9.516 1.00 91.88 89 THR A CA 1
ATOM 626 C C . THR A 1 89 ? 26.490 -3.943 -9.075 1.00 91.88 89 THR A C 1
ATOM 628 O O . THR A 1 89 ? 25.543 -3.220 -9.422 1.00 91.88 89 THR A O 1
ATOM 631 N N . PRO A 1 90 ? 27.486 -3.451 -8.308 1.00 94.38 90 PRO A N 1
ATOM 632 C CA . PRO A 1 90 ? 27.606 -2.023 -8.025 1.00 94.38 90 PRO A CA 1
ATOM 633 C C . PRO A 1 90 ? 27.502 -1.185 -9.307 1.00 94.38 90 PRO A C 1
ATOM 635 O O . PRO A 1 90 ? 28.086 -1.536 -10.328 1.00 94.38 90 PRO A O 1
ATOM 638 N N . PHE A 1 91 ? 26.760 -0.075 -9.242 1.00 94.06 91 PHE A N 1
ATOM 639 C CA . PHE A 1 91 ? 26.457 0.800 -10.387 1.00 94.06 91 PHE A CA 1
ATOM 640 C C . PHE A 1 91 ? 25.626 0.153 -11.516 1.00 94.06 91 PHE A C 1
ATOM 642 O O . PHE A 1 91 ? 25.637 0.644 -12.644 1.00 94.06 91 PHE A O 1
ATOM 649 N N . SER A 1 92 ? 24.857 -0.903 -11.224 1.00 96.56 92 SER A N 1
ATOM 650 C CA . SER A 1 92 ? 23.894 -1.488 -12.169 1.00 96.56 92 SER A CA 1
ATOM 651 C C . SER A 1 92 ? 22.906 -0.436 -12.714 1.00 96.56 92 SER A C 1
ATOM 653 O O . SER A 1 92 ? 22.186 0.194 -11.929 1.00 96.56 92 SER A O 1
ATOM 655 N N . PRO A 1 93 ? 22.789 -0.270 -14.048 1.00 96.25 93 PRO A N 1
ATOM 656 C CA . PRO A 1 93 ? 21.814 0.640 -14.649 1.00 96.25 93 PRO A CA 1
ATOM 657 C C . PRO A 1 93 ? 20.361 0.290 -14.304 1.00 96.25 93 PRO A C 1
ATOM 659 O O . PRO A 1 93 ? 19.540 1.188 -14.130 1.00 96.25 93 PRO A O 1
ATOM 662 N N . ALA A 1 94 ? 20.034 -1.002 -14.173 1.00 97.12 94 ALA A N 1
ATOM 663 C CA . ALA A 1 94 ? 18.691 -1.450 -13.803 1.00 97.12 94 ALA A CA 1
ATOM 664 C C . ALA A 1 94 ? 18.330 -1.007 -12.378 1.00 97.12 94 ALA A C 1
ATOM 666 O O . ALA A 1 94 ? 17.265 -0.430 -12.153 1.00 97.12 94 ALA A O 1
ATOM 667 N N . VAL A 1 95 ? 19.260 -1.185 -11.435 1.00 97.56 95 VAL A N 1
ATOM 668 C CA . VAL A 1 95 ? 19.104 -0.690 -10.062 1.00 97.56 95 VAL A CA 1
ATOM 669 C C . VAL A 1 95 ? 19.013 0.837 -10.054 1.00 97.56 95 VAL A C 1
ATOM 671 O O . VAL A 1 95 ? 18.138 1.388 -9.396 1.00 97.56 95 VAL A O 1
ATOM 674 N N . GLY A 1 96 ? 19.841 1.535 -10.840 1.00 97.94 96 GLY A N 1
ATOM 675 C CA . GLY A 1 96 ? 19.781 2.995 -10.966 1.00 97.94 96 GLY A CA 1
ATOM 676 C C . GLY A 1 96 ? 18.417 3.513 -11.441 1.00 97.94 96 GLY A C 1
ATOM 677 O O . GLY A 1 96 ? 17.898 4.482 -10.889 1.00 97.94 96 GLY A O 1
ATOM 678 N N . ARG A 1 97 ? 17.792 2.834 -12.412 1.00 98.44 97 ARG A N 1
ATOM 679 C CA . ARG A 1 97 ? 16.435 3.149 -12.896 1.00 98.44 97 ARG A CA 1
ATOM 680 C C . ARG A 1 97 ? 15.367 2.952 -11.816 1.00 98.44 97 ARG A C 1
ATOM 682 O O . ARG A 1 97 ? 14.504 3.812 -11.657 1.00 98.44 97 ARG A O 1
ATOM 689 N N . LEU A 1 98 ? 15.448 1.866 -11.045 1.00 98.31 98 LEU A N 1
ATOM 690 C CA . LEU A 1 98 ? 14.552 1.611 -9.908 1.00 98.31 98 LEU A CA 1
ATOM 691 C C . LEU A 1 98 ? 14.728 2.648 -8.789 1.00 98.31 98 LEU A C 1
ATOM 693 O O . LEU A 1 98 ? 13.741 3.140 -8.248 1.00 98.31 98 LEU A O 1
ATOM 697 N N . VAL A 1 99 ? 15.971 3.033 -8.481 1.00 98.19 99 VAL A N 1
ATOM 698 C CA . VAL A 1 99 ? 16.281 4.092 -7.507 1.00 98.19 99 VAL A CA 1
ATOM 699 C C . VAL A 1 99 ? 15.677 5.423 -7.950 1.00 98.19 99 VAL A C 1
ATOM 701 O O . VAL A 1 99 ? 15.032 6.094 -7.148 1.00 98.19 99 VAL A O 1
ATOM 704 N N . LEU A 1 100 ? 15.832 5.792 -9.226 1.00 98.69 100 LEU A N 1
ATOM 705 C CA . LEU A 1 100 ? 15.245 7.015 -9.774 1.00 98.69 100 LEU A CA 1
ATOM 706 C C . LEU A 1 100 ? 13.711 6.982 -9.715 1.00 98.69 100 LEU A C 1
ATOM 708 O O . LEU A 1 100 ? 13.102 7.950 -9.262 1.00 98.69 100 LEU A O 1
ATOM 712 N N . SER A 1 101 ? 13.101 5.859 -10.107 1.00 98.81 101 SER A N 1
ATOM 713 C CA . SER A 1 101 ? 11.655 5.636 -9.992 1.00 98.81 101 SER A CA 1
ATOM 714 C C . SER A 1 101 ? 11.167 5.853 -8.557 1.00 98.81 101 SER A C 1
ATOM 716 O O . SER A 1 101 ? 10.259 6.653 -8.333 1.00 98.81 101 SER A O 1
ATOM 718 N N . GLY A 1 102 ? 11.803 5.196 -7.579 1.00 98.69 102 GLY A N 1
ATOM 719 C CA . GLY A 1 102 ? 11.451 5.292 -6.162 1.00 98.69 102 GLY A CA 1
ATOM 720 C C . GLY A 1 102 ? 11.650 6.690 -5.579 1.00 98.69 102 GLY A C 1
ATOM 721 O O . GLY A 1 102 ? 10.787 7.177 -4.851 1.00 98.69 102 GLY A O 1
ATOM 722 N N . LEU A 1 103 ? 12.748 7.365 -5.932 1.00 98.81 103 LEU A N 1
ATOM 723 C CA . LEU A 1 103 ? 13.033 8.730 -5.487 1.00 98.81 103 LEU A CA 1
ATOM 724 C C . LEU A 1 103 ? 11.951 9.699 -5.964 1.00 98.81 103 LEU A C 1
ATOM 726 O O . LEU A 1 103 ? 11.372 10.420 -5.151 1.00 98.81 103 LEU A O 1
ATOM 730 N N . VAL A 1 104 ? 11.658 9.707 -7.269 1.00 98.81 104 VAL A N 1
ATOM 731 C CA . VAL A 1 104 ? 10.653 10.617 -7.834 1.00 98.81 104 VAL A CA 1
ATOM 732 C C . VAL A 1 104 ? 9.269 10.286 -7.276 1.00 98.81 104 VAL A C 1
ATOM 734 O O . VAL A 1 104 ? 8.534 11.200 -6.903 1.00 98.81 104 VAL A O 1
ATOM 737 N N . ALA A 1 105 ? 8.938 8.998 -7.137 1.00 98.81 105 ALA A N 1
ATOM 738 C CA . ALA A 1 105 ? 7.666 8.562 -6.566 1.00 98.81 105 ALA A CA 1
ATOM 739 C C . ALA A 1 105 ? 7.479 9.099 -5.147 1.00 98.81 105 ALA A C 1
ATOM 741 O O . ALA A 1 105 ? 6.448 9.684 -4.840 1.00 98.81 105 ALA A O 1
ATOM 742 N N . MET A 1 106 ? 8.493 8.950 -4.291 1.00 98.62 106 MET A N 1
ATOM 743 C CA . MET A 1 106 ? 8.440 9.384 -2.894 1.00 98.62 106 MET A CA 1
ATOM 744 C C . MET A 1 106 ? 8.234 10.890 -2.754 1.00 98.62 106 MET A C 1
ATOM 746 O O . MET A 1 106 ? 7.452 11.327 -1.906 1.00 98.62 106 MET A O 1
ATOM 750 N N . VAL A 1 107 ? 8.895 11.686 -3.598 1.00 98.75 107 VAL A N 1
ATOM 751 C CA . VAL A 1 107 ? 8.689 13.139 -3.639 1.00 98.75 107 VAL A CA 1
ATOM 752 C C . VAL A 1 107 ? 7.245 13.458 -4.032 1.00 98.75 107 VAL A C 1
ATOM 754 O O . VAL A 1 107 ? 6.575 14.212 -3.324 1.00 98.75 107 VAL A O 1
ATOM 757 N N . LEU A 1 108 ? 6.741 12.850 -5.111 1.00 98.75 108 LEU A N 1
ATOM 758 C CA . LEU A 1 108 ? 5.375 13.074 -5.592 1.00 98.75 108 LEU A CA 1
ATOM 759 C C . LEU A 1 108 ? 4.318 12.631 -4.578 1.00 98.75 108 LEU A C 1
ATOM 761 O O . LEU A 1 108 ? 3.380 13.383 -4.326 1.00 98.75 108 LEU A O 1
ATOM 765 N N . THR A 1 109 ? 4.482 11.464 -3.955 1.00 98.69 109 THR A N 1
ATOM 766 C CA . THR A 1 109 ? 3.577 10.985 -2.906 1.00 98.69 109 THR A CA 1
ATOM 767 C C . THR A 1 109 ? 3.559 11.947 -1.732 1.00 98.69 109 THR A C 1
ATOM 769 O O . THR A 1 109 ? 2.487 12.331 -1.274 1.00 98.69 109 THR A O 1
ATOM 772 N N . THR A 1 110 ? 4.730 12.364 -1.247 1.00 98.12 110 THR A N 1
ATOM 773 C CA . THR A 1 110 ? 4.823 13.247 -0.079 1.00 98.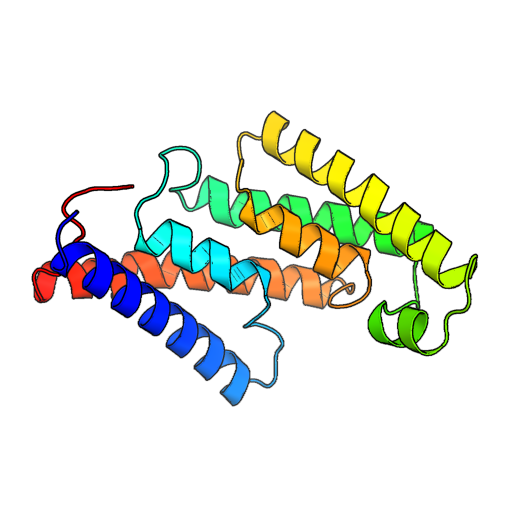12 110 THR A CA 1
ATOM 774 C C . THR A 1 110 ? 4.132 14.579 -0.3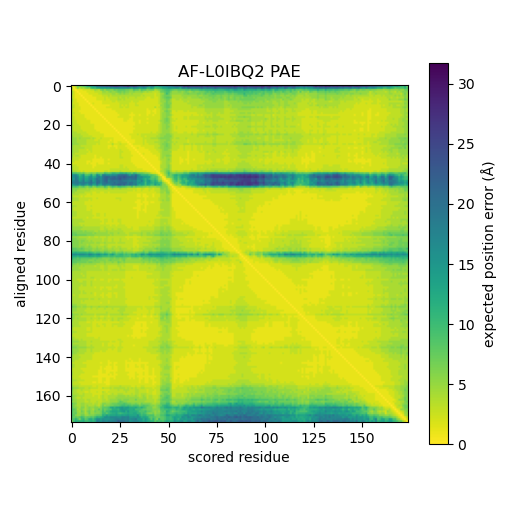52 1.00 98.12 110 THR A C 1
ATOM 776 O O . THR A 1 110 ? 3.273 14.997 0.421 1.00 98.12 110 THR A O 1
ATOM 779 N N . ILE A 1 111 ? 4.441 15.221 -1.484 1.00 98.38 111 ILE A N 1
ATOM 780 C CA . ILE A 1 111 ? 3.799 16.480 -1.884 1.00 98.38 111 ILE A CA 1
ATOM 781 C C . ILE A 1 111 ? 2.294 16.275 -2.088 1.00 98.38 111 ILE A C 1
ATOM 783 O O . ILE A 1 111 ? 1.499 17.081 -1.609 1.00 98.38 111 ILE A O 1
ATOM 787 N N . GLY A 1 112 ? 1.893 15.190 -2.754 1.00 98.38 112 GLY A N 1
ATOM 788 C CA . GLY A 1 112 ? 0.493 14.875 -3.025 1.00 98.38 112 GLY A CA 1
ATOM 789 C C . GLY A 1 112 ? -0.327 14.685 -1.751 1.00 98.38 112 GLY A C 1
ATOM 790 O O . GLY A 1 112 ? -1.399 15.275 -1.621 1.00 98.38 112 GLY A O 1
ATOM 791 N N . MET A 1 113 ? 0.184 13.925 -0.780 1.00 97.19 113 MET A N 1
ATOM 792 C CA . MET A 1 113 ? -0.481 13.724 0.511 1.00 97.19 113 MET A CA 1
ATOM 793 C C . MET A 1 113 ? -0.554 15.014 1.328 1.00 97.19 113 MET A C 1
ATOM 795 O O . MET A 1 113 ? -1.592 15.297 1.925 1.00 97.19 113 MET A O 1
ATOM 799 N N . LEU A 1 114 ? 0.510 15.824 1.325 1.00 96.38 114 LEU A N 1
ATOM 800 C CA . LEU A 1 114 ? 0.510 17.115 2.015 1.00 96.38 114 LEU A CA 1
ATOM 801 C C . LEU A 1 114 ? -0.508 18.077 1.398 1.00 96.38 114 LEU A C 1
ATOM 803 O O . LEU A 1 114 ? -1.248 18.733 2.127 1.00 96.38 114 LEU A O 1
ATOM 807 N N . TRP A 1 115 ? -0.578 18.138 0.067 1.00 97.69 115 TRP A N 1
ATOM 808 C CA . TRP A 1 115 ? -1.475 19.050 -0.640 1.00 97.69 115 TRP A CA 1
ATOM 809 C C . TRP A 1 115 ? -2.951 18.658 -0.510 1.00 97.69 115 TRP A C 1
ATOM 811 O O . TRP A 1 115 ? -3.811 19.521 -0.353 1.00 97.69 115 TRP A O 1
ATOM 821 N N . SER A 1 116 ? -3.244 17.359 -0.525 1.00 96.44 116 SER A N 1
ATOM 822 C CA . SER A 1 116 ? -4.599 16.817 -0.349 1.00 96.44 116 SER A CA 1
ATOM 823 C C . SER A 1 116 ? -4.992 16.600 1.116 1.00 96.44 116 SER A C 1
ATOM 825 O O . SER A 1 116 ? -6.124 16.211 1.404 1.00 96.44 116 SER A O 1
ATOM 827 N N . ASN A 1 117 ? -4.072 16.843 2.053 1.00 94.12 117 ASN A N 1
ATOM 828 C CA . ASN A 1 117 ? -4.229 16.543 3.471 1.00 94.12 117 ASN A CA 1
ATOM 829 C C . ASN A 1 117 ? -4.587 15.065 3.751 1.00 94.12 117 ASN A C 1
ATOM 831 O O . ASN A 1 117 ? -5.294 14.777 4.708 1.00 94.12 117 ASN A O 1
ATOM 835 N N . THR A 1 118 ? -4.098 14.116 2.948 1.00 95.00 118 THR A N 1
ATOM 836 C CA . THR A 1 118 ? -4.286 12.664 3.153 1.00 95.00 118 THR A CA 1
ATOM 837 C C . THR A 1 118 ? -3.052 12.026 3.800 1.00 95.00 118 THR A C 1
ATOM 839 O O . THR A 1 118 ? -2.584 10.969 3.376 1.00 95.00 118 THR A O 1
ATOM 842 N N . ASN A 1 119 ? -2.443 12.717 4.765 1.00 91.94 119 ASN A N 1
ATOM 843 C CA . ASN A 1 119 ? -1.153 12.332 5.338 1.00 91.94 119 ASN A CA 1
ATOM 844 C C . ASN A 1 119 ? -1.223 10.977 6.052 1.00 91.94 119 ASN A C 1
ATOM 846 O O . ASN A 1 119 ? -1.614 10.909 7.209 1.00 91.94 119 ASN A O 1
ATOM 850 N N . HIS A 1 120 ? -0.789 9.914 5.377 1.00 93.88 120 HIS A N 1
ATOM 851 C CA . HIS A 1 120 ? -0.723 8.567 5.937 1.00 93.88 120 HIS A CA 1
ATOM 852 C C . HIS A 1 120 ? 0.686 7.999 5.757 1.00 93.88 120 HIS A C 1
ATOM 854 O O . HIS A 1 120 ? 1.003 7.497 4.677 1.00 93.88 120 HIS A O 1
ATOM 860 N N . PRO A 1 121 ? 1.563 8.064 6.775 1.00 92.50 121 PRO A N 1
ATOM 861 C CA . PRO A 1 121 ? 2.961 7.645 6.642 1.00 92.50 121 PRO A CA 1
ATOM 862 C C . PRO A 1 121 ? 3.142 6.212 6.124 1.00 92.50 121 PRO A C 1
ATOM 864 O O . PRO A 1 121 ? 4.080 5.938 5.377 1.00 92.50 121 PRO A O 1
ATOM 867 N N . ALA A 1 122 ? 2.220 5.297 6.444 1.00 94.00 122 ALA A N 1
ATOM 868 C CA . ALA A 1 122 ? 2.281 3.926 5.940 1.00 94.00 122 ALA A CA 1
ATOM 869 C C . ALA A 1 122 ? 2.106 3.830 4.409 1.00 94.00 122 ALA A C 1
ATOM 871 O O . ALA A 1 122 ? 2.594 2.879 3.797 1.00 94.00 122 ALA A O 1
ATOM 872 N N . ALA A 1 123 ? 1.482 4.819 3.758 1.00 97.12 123 ALA A N 1
ATOM 873 C CA . ALA A 1 123 ? 1.359 4.874 2.301 1.00 97.12 123 ALA A CA 1
ATOM 874 C C . ALA A 1 123 ? 2.704 5.124 1.588 1.00 97.12 123 ALA A C 1
ATOM 876 O O . ALA A 1 123 ? 2.866 4.770 0.418 1.00 97.12 123 ALA A O 1
ATOM 877 N N . CYS A 1 124 ? 3.721 5.640 2.285 1.00 97.25 124 CYS A N 1
ATOM 878 C CA . CYS A 1 124 ? 5.078 5.725 1.740 1.00 97.25 124 CYS A CA 1
ATOM 879 C C . CYS A 1 124 ? 5.621 4.337 1.355 1.00 97.25 124 CYS A C 1
ATOM 881 O O . CYS A 1 124 ? 6.266 4.188 0.319 1.00 97.25 124 CYS A O 1
ATOM 883 N N . ALA A 1 125 ? 5.289 3.290 2.119 1.00 97.75 125 ALA A N 1
ATOM 884 C CA . ALA A 1 125 ? 5.659 1.923 1.758 1.00 97.75 125 ALA A CA 1
ATOM 885 C C . ALA A 1 125 ? 4.935 1.448 0.484 1.00 97.75 125 ALA A C 1
ATOM 887 O O . ALA A 1 125 ? 5.557 0.815 -0.363 1.00 97.75 125 ALA A O 1
ATOM 888 N N . THR A 1 126 ? 3.663 1.815 0.288 1.00 98.44 126 THR A N 1
ATOM 889 C CA . THR A 1 126 ? 2.927 1.550 -0.968 1.00 98.44 126 THR A CA 1
ATOM 890 C C . THR A 1 126 ? 3.594 2.202 -2.165 1.00 98.44 126 THR A C 1
ATOM 892 O O . THR A 1 126 ? 3.727 1.571 -3.210 1.00 98.44 126 THR A O 1
ATOM 895 N N . THR A 1 127 ? 4.075 3.434 -1.996 1.00 98.69 127 THR A N 1
ATOM 896 C CA . THR A 1 127 ? 4.816 4.139 -3.048 1.00 98.69 127 THR A CA 1
ATOM 897 C C . THR A 1 127 ? 6.003 3.310 -3.516 1.00 98.69 127 THR A C 1
ATOM 899 O O . THR A 1 127 ? 6.158 3.100 -4.713 1.00 98.69 127 THR A O 1
ATOM 902 N N . LEU A 1 128 ? 6.810 2.790 -2.586 1.00 98.44 128 LEU A N 1
ATOM 903 C CA . LEU A 1 128 ? 7.976 1.974 -2.925 1.00 98.44 128 LEU A CA 1
ATOM 904 C C . LEU A 1 128 ? 7.594 0.603 -3.487 1.00 98.44 128 LEU A C 1
ATOM 906 O O . LEU A 1 128 ? 8.216 0.166 -4.447 1.00 98.44 128 LEU A O 1
ATOM 910 N N . ILE A 1 129 ? 6.554 -0.050 -2.961 1.00 98.44 129 ILE A N 1
ATOM 911 C CA . ILE A 1 129 ? 6.038 -1.318 -3.507 1.00 98.44 129 ILE A CA 1
ATOM 912 C C . ILE A 1 129 ? 5.740 -1.172 -5.010 1.00 98.44 129 ILE A C 1
ATOM 914 O O . ILE A 1 129 ? 6.151 -2.008 -5.815 1.00 98.44 129 ILE A O 1
ATOM 918 N N . VAL A 1 130 ? 5.069 -0.088 -5.402 1.00 98.69 130 VAL A N 1
ATOM 919 C CA . VAL A 1 130 ? 4.702 0.157 -6.802 1.00 98.69 130 VAL A CA 1
ATOM 920 C C . VAL A 1 130 ? 5.878 0.725 -7.607 1.00 98.69 130 VAL A C 1
ATOM 922 O O . VAL A 1 130 ? 6.142 0.275 -8.716 1.00 98.69 130 VAL A O 1
ATOM 925 N N . ALA A 1 131 ? 6.647 1.669 -7.070 1.00 98.75 131 ALA A N 1
ATOM 926 C CA . ALA A 1 131 ? 7.759 2.289 -7.797 1.00 98.75 131 ALA A CA 1
ATOM 927 C C . ALA A 1 131 ? 8.938 1.329 -8.058 1.00 98.75 131 ALA A C 1
ATOM 929 O O . ALA A 1 131 ? 9.745 1.586 -8.954 1.00 98.75 131 ALA A O 1
ATOM 930 N N . LEU A 1 132 ? 9.035 0.233 -7.294 1.00 98.56 132 L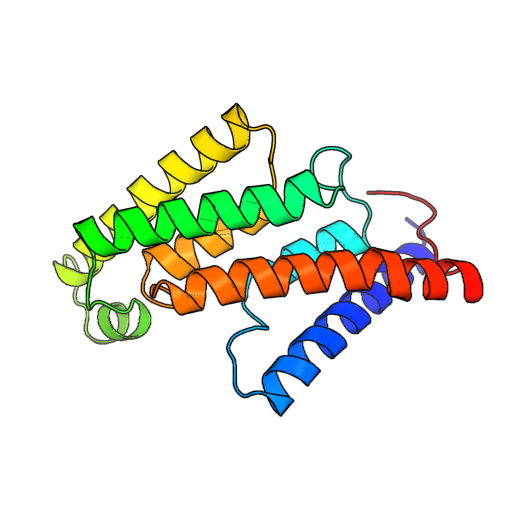EU A N 1
ATOM 931 C CA . LEU A 1 132 ? 10.096 -0.776 -7.384 1.00 98.56 132 LEU A CA 1
ATOM 932 C C . LEU A 1 132 ? 9.680 -2.067 -8.115 1.00 98.56 132 LEU A C 1
ATOM 934 O O . LEU A 1 132 ? 10.393 -3.071 -8.042 1.00 98.56 132 LEU A O 1
ATOM 938 N N . GLY A 1 133 ? 8.541 -2.068 -8.810 1.00 98.12 133 GLY A N 1
ATOM 939 C CA . GLY A 1 133 ? 8.141 -3.185 -9.673 1.00 98.12 133 GLY A CA 1
ATOM 940 C C . GLY A 1 133 ? 7.381 -4.327 -8.997 1.00 98.12 133 GLY A C 1
ATOM 941 O O . GLY A 1 133 ? 7.103 -5.320 -9.659 1.00 98.12 133 GLY A O 1
ATOM 942 N N . LEU A 1 134 ? 7.046 -4.242 -7.702 1.00 97.88 134 LEU A N 1
ATOM 943 C CA . LEU A 1 134 ? 6.418 -5.367 -6.986 1.00 97.88 134 LEU A CA 1
ATOM 944 C C . LEU A 1 134 ? 4.910 -5.470 -7.257 1.00 97.88 134 LEU A C 1
ATOM 946 O O . LEU A 1 134 ? 4.353 -6.565 -7.256 1.00 97.88 134 LEU A O 1
ATOM 950 N N . MET A 1 135 ? 4.239 -4.335 -7.477 1.00 97.75 135 MET A N 1
ATOM 951 C CA . MET A 1 135 ? 2.794 -4.257 -7.746 1.00 97.75 135 MET A CA 1
ATOM 952 C C . MET A 1 135 ? 2.475 -3.134 -8.742 1.00 97.75 135 MET A C 1
ATOM 954 O O . MET A 1 135 ? 1.679 -2.238 -8.470 1.00 97.75 135 MET A O 1
ATOM 958 N N . SER A 1 136 ? 3.124 -3.166 -9.903 1.00 97.69 136 SER A N 1
ATOM 959 C CA . SER A 1 136 ? 3.234 -2.005 -10.802 1.00 97.69 136 SER A CA 1
ATOM 960 C C . SER A 1 136 ? 2.380 -2.106 -12.063 1.00 97.69 136 SER A C 1
ATOM 962 O O . SER A 1 136 ? 2.729 -1.572 -13.111 1.00 97.69 136 SER A O 1
ATOM 964 N N . THR A 1 137 ? 1.238 -2.789 -11.961 1.00 97.75 137 THR A N 1
ATOM 965 C CA . THR A 1 137 ? 0.221 -2.833 -13.018 1.00 97.75 137 THR A CA 1
ATOM 966 C C . THR A 1 137 ? -1.006 -2.013 -12.612 1.00 97.75 137 THR A C 1
ATOM 968 O O . THR A 1 137 ? -1.282 -1.877 -11.416 1.00 97.75 137 THR A O 1
ATOM 971 N N . PRO A 1 138 ? -1.807 -1.504 -13.568 1.00 97.62 138 PRO A N 1
ATOM 972 C CA . PRO A 1 138 ? -3.046 -0.795 -13.245 1.00 97.62 138 PRO A CA 1
ATOM 973 C C . PRO A 1 138 ? -4.001 -1.627 -12.378 1.00 97.62 138 PRO A C 1
ATOM 975 O O . PRO A 1 138 ? -4.588 -1.112 -11.429 1.00 97.62 138 PRO A O 1
ATOM 978 N N . LEU A 1 139 ? -4.109 -2.931 -12.658 1.00 97.19 139 LEU A N 1
ATOM 979 C CA . LEU A 1 139 ? -4.918 -3.847 -11.855 1.00 97.19 139 LEU A CA 1
ATOM 980 C C . LEU A 1 139 ? -4.377 -3.969 -10.424 1.00 97.19 139 LEU A C 1
ATOM 982 O O . LEU A 1 139 ? -5.157 -3.933 -9.477 1.00 97.19 139 LEU A O 1
ATOM 986 N N . ALA A 1 140 ? -3.056 -4.066 -10.251 1.00 97.38 140 ALA A N 1
ATOM 987 C CA . ALA A 1 140 ? -2.446 -4.130 -8.927 1.00 97.38 140 ALA A CA 1
ATOM 988 C C . ALA A 1 140 ? -2.682 -2.842 -8.118 1.00 97.38 140 ALA A C 1
ATOM 990 O O . ALA A 1 140 ? -2.981 -2.923 -6.930 1.00 97.38 140 ALA A O 1
ATOM 991 N N . VAL A 1 141 ? -2.653 -1.666 -8.756 1.00 97.88 141 VAL A N 1
ATOM 992 C CA . VAL A 1 141 ? -3.015 -0.388 -8.112 1.00 97.88 141 VAL A CA 1
ATOM 993 C C . VAL A 1 141 ? -4.472 -0.374 -7.650 1.00 97.88 141 VAL A C 1
ATOM 995 O O . VAL A 1 141 ? -4.756 0.047 -6.529 1.00 97.88 141 VAL A O 1
ATOM 998 N N . VAL A 1 142 ? -5.400 -0.882 -8.466 1.00 98.12 142 VAL A N 1
ATOM 999 C CA . VAL A 1 142 ? -6.806 -1.031 -8.055 1.00 98.12 142 VAL A CA 1
ATOM 1000 C C . VAL A 1 142 ? -6.921 -1.983 -6.862 1.00 98.12 142 VAL A C 1
ATOM 1002 O O . VAL A 1 142 ? -7.597 -1.655 -5.887 1.00 98.12 142 VAL A O 1
ATOM 1005 N N . LEU A 1 143 ? -6.228 -3.126 -6.895 1.00 97.94 143 LEU A N 1
ATOM 1006 C CA . LEU A 1 143 ? -6.211 -4.081 -5.785 1.00 97.94 143 LEU A CA 1
ATOM 1007 C C . LEU A 1 143 ? -5.653 -3.466 -4.499 1.00 97.94 143 LEU A C 1
ATOM 1009 O O . LEU A 1 143 ? -6.207 -3.722 -3.433 1.00 97.94 143 LEU A O 1
ATOM 1013 N N . ILE A 1 144 ? -4.617 -2.625 -4.581 1.00 98.38 144 ILE A N 1
ATOM 1014 C CA . ILE A 1 144 ? -4.081 -1.887 -3.429 1.00 98.38 144 ILE A CA 1
ATOM 1015 C C . ILE A 1 144 ? -5.180 -1.036 -2.794 1.00 98.38 144 ILE A C 1
ATOM 1017 O O . ILE A 1 144 ? -5.474 -1.198 -1.611 1.00 98.38 144 ILE A O 1
ATOM 1021 N N . VAL A 1 145 ? -5.829 -0.169 -3.576 1.00 98.31 145 VAL A N 1
ATOM 1022 C CA . VAL A 1 145 ? -6.853 0.752 -3.057 1.00 98.31 145 VAL A CA 1
ATOM 1023 C C . VAL A 1 145 ? -8.051 -0.013 -2.492 1.00 98.31 145 VAL A C 1
ATOM 1025 O O . VAL A 1 145 ? -8.535 0.320 -1.411 1.00 98.31 145 VAL A O 1
ATOM 1028 N N . VAL A 1 146 ? -8.494 -1.077 -3.169 1.00 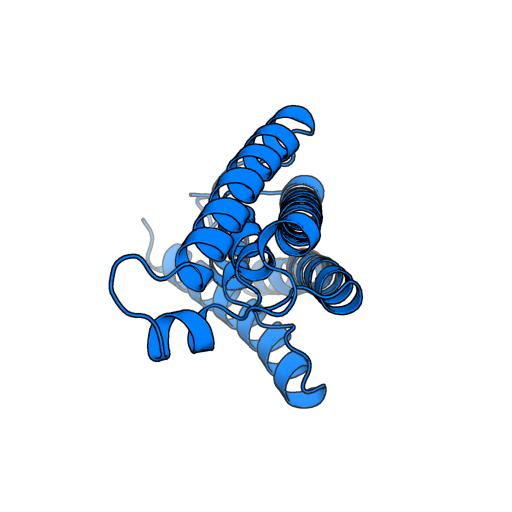98.12 146 VAL A N 1
ATOM 1029 C CA . VAL A 1 146 ? -9.579 -1.943 -2.685 1.00 98.12 146 VAL A CA 1
ATOM 1030 C C . VAL A 1 146 ? -9.198 -2.629 -1.374 1.00 98.12 146 VAL A C 1
ATOM 1032 O O . VAL A 1 146 ? -9.997 -2.630 -0.444 1.00 98.12 146 VAL A O 1
ATOM 1035 N N . SER A 1 147 ? -7.982 -3.163 -1.252 1.00 98.00 147 SER A N 1
ATOM 1036 C CA . SER A 1 147 ? -7.522 -3.830 -0.023 1.00 98.00 147 SER A CA 1
ATOM 1037 C C . SER A 1 147 ? -7.447 -2.862 1.156 1.00 98.00 147 SER A C 1
ATOM 1039 O O . SER A 1 147 ? -7.843 -3.205 2.267 1.00 98.00 147 SER A O 1
ATOM 1041 N N . VAL A 1 148 ? -6.997 -1.628 0.915 1.00 97.62 148 VAL A N 1
ATOM 1042 C CA . VAL A 1 148 ? -6.969 -0.565 1.929 1.00 97.62 148 VAL A CA 1
ATOM 1043 C C . VAL A 1 148 ? -8.387 -0.169 2.343 1.00 97.62 148 VAL A C 1
ATOM 1045 O O . VAL A 1 148 ? -8.670 -0.053 3.533 1.00 97.62 148 VAL A O 1
ATOM 1048 N N . ALA A 1 149 ? -9.300 0.001 1.385 1.00 97.50 149 ALA A N 1
ATOM 1049 C CA . ALA A 1 149 ? -10.698 0.302 1.681 1.00 97.50 149 ALA A CA 1
ATOM 1050 C C . ALA A 1 149 ? -11.365 -0.831 2.478 1.00 97.50 149 ALA A C 1
ATOM 1052 O O . ALA A 1 149 ? -12.094 -0.564 3.431 1.00 97.50 149 ALA A O 1
ATOM 1053 N N . LEU A 1 150 ? -11.072 -2.088 2.136 1.00 97.19 150 LEU A N 1
ATOM 1054 C CA . LEU A 1 150 ? -11.529 -3.266 2.870 1.00 97.19 150 LEU A CA 1
ATOM 1055 C C . LEU A 1 150 ? -10.977 -3.306 4.298 1.00 97.19 150 LEU A C 1
ATOM 1057 O O . LEU A 1 150 ? -11.742 -3.580 5.219 1.00 97.19 150 LEU A O 1
ATOM 1061 N N . LEU A 1 151 ? -9.692 -2.995 4.494 1.00 96.69 151 LEU A N 1
ATOM 1062 C CA . LEU A 1 151 ? -9.075 -2.891 5.818 1.00 96.69 151 LEU A CA 1
ATOM 1063 C C . LEU A 1 151 ? -9.817 -1.865 6.690 1.00 96.69 151 LEU A C 1
ATOM 1065 O O . LEU A 1 151 ? -10.224 -2.183 7.805 1.00 96.69 151 LEU A O 1
ATOM 1069 N N . VAL A 1 152 ? -10.025 -0.654 6.166 1.00 95.31 152 VAL A N 1
ATOM 1070 C CA . VAL A 1 152 ? -10.705 0.437 6.880 1.00 95.31 152 VAL A CA 1
ATOM 1071 C C . VAL A 1 152 ? -12.172 0.096 7.157 1.00 95.31 152 VAL A C 1
ATOM 1073 O O . VAL A 1 152 ? -12.660 0.308 8.265 1.00 95.31 152 VAL A O 1
ATOM 1076 N N . ALA A 1 153 ? -12.885 -0.468 6.179 1.00 95.69 153 ALA A N 1
ATOM 1077 C CA . ALA A 1 153 ? -14.274 -0.883 6.359 1.00 95.69 153 ALA A CA 1
ATOM 1078 C C . ALA A 1 153 ? -14.401 -1.999 7.406 1.00 95.69 153 ALA A C 1
ATOM 1080 O O . ALA A 1 153 ? -15.309 -1.976 8.235 1.00 95.69 153 ALA A O 1
ATOM 1081 N N . PHE A 1 154 ? -13.479 -2.965 7.397 1.00 95.88 154 PHE A N 1
ATOM 1082 C CA . PHE A 1 154 ? -13.434 -4.031 8.391 1.00 95.88 154 PHE A CA 1
ATOM 1083 C C . PHE A 1 154 ? -13.162 -3.486 9.796 1.00 95.88 154 PHE A C 1
ATOM 1085 O O . PHE A 1 154 ? -13.817 -3.920 10.745 1.00 95.88 154 PHE A O 1
ATOM 1092 N N . HIS A 1 155 ? -12.265 -2.503 9.922 1.00 93.56 155 HIS A N 1
ATOM 1093 C CA . HIS A 1 155 ? -12.007 -1.820 11.185 1.00 93.56 155 HIS A CA 1
ATOM 1094 C C . HIS A 1 155 ? -13.298 -1.231 11.775 1.00 93.56 155 HIS A C 1
ATOM 1096 O O . HIS A 1 155 ? -13.734 -1.650 12.848 1.00 93.56 155 HIS A O 1
ATOM 1102 N N . GLY A 1 156 ? -13.971 -0.358 11.019 1.00 91.38 156 GLY A N 1
ATOM 1103 C CA . GLY A 1 156 ? -15.158 0.350 11.508 1.00 91.38 156 GLY A CA 1
ATOM 1104 C C . GLY A 1 156 ? -16.395 -0.531 11.709 1.00 91.38 156 GLY A C 1
ATOM 1105 O O . GLY A 1 156 ? -17.231 -0.281 12.572 1.00 91.38 156 GLY A O 1
ATOM 1106 N N . VAL A 1 157 ? -16.554 -1.599 10.920 1.00 91.94 157 VAL A N 1
ATOM 1107 C CA . VAL A 1 157 ? -17.756 -2.449 11.000 1.00 91.94 157 VAL A CA 1
ATOM 1108 C C . VAL A 1 157 ? -17.588 -3.612 11.972 1.00 91.94 157 VAL A C 1
ATOM 1110 O O . VAL A 1 157 ? -18.567 -4.020 12.602 1.00 91.94 157 VAL A O 1
ATOM 1113 N N . VAL A 1 158 ? -16.390 -4.188 12.071 1.00 92.25 158 VAL A N 1
ATOM 1114 C CA . VAL A 1 158 ? -16.150 -5.422 12.830 1.00 92.25 158 VAL A CA 1
ATOM 1115 C C . VAL A 1 158 ? -15.292 -5.157 14.055 1.00 92.25 158 V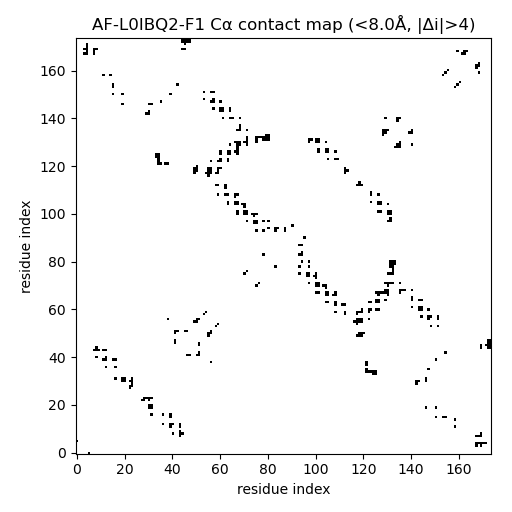AL A C 1
ATOM 1117 O O . VAL A 1 158 ? -15.704 -5.526 15.152 1.00 92.25 158 VAL A O 1
ATOM 1120 N N . VAL A 1 159 ? -14.130 -4.520 13.896 1.00 90.12 159 VAL A N 1
ATOM 1121 C CA . VAL A 1 159 ? -13.164 -4.362 14.995 1.00 90.12 159 VAL A CA 1
ATOM 1122 C C . VAL A 1 159 ? -13.729 -3.464 16.092 1.00 90.12 159 VAL A C 1
ATOM 1124 O O . VAL A 1 159 ? -13.777 -3.900 17.240 1.00 90.12 159 VAL A O 1
ATOM 1127 N N . GLU A 1 160 ? -14.280 -2.300 15.745 1.00 88.00 160 GLU A N 1
ATOM 1128 C CA . GLU A 1 160 ? -14.939 -1.402 16.710 1.00 88.00 160 GLU A CA 1
ATOM 1129 C C . GLU A 1 160 ? -16.083 -2.105 17.468 1.00 88.00 160 GLU A C 1
ATOM 1131 O O . GLU A 1 160 ? -16.232 -1.978 18.684 1.00 88.00 160 GLU A O 1
ATOM 1136 N N . ARG A 1 161 ? -16.874 -2.946 16.783 1.00 88.44 161 ARG A N 1
ATOM 1137 C CA . ARG A 1 161 ? -17.961 -3.704 17.432 1.00 88.44 161 ARG A CA 1
ATOM 1138 C C . ARG A 1 161 ? -17.450 -4.782 18.378 1.00 88.44 161 ARG A C 1
ATOM 1140 O O . ARG A 1 161 ? -18.052 -5.007 19.428 1.00 88.44 161 ARG A O 1
ATOM 1147 N N . VAL A 1 162 ? -16.374 -5.474 18.006 1.00 87.25 162 VAL A N 1
ATOM 1148 C CA . VAL A 1 162 ? -15.710 -6.460 18.869 1.00 87.25 162 VAL A CA 1
ATOM 1149 C C . VAL A 1 162 ? -15.146 -5.757 20.104 1.00 87.25 162 VAL A C 1
ATOM 1151 O O . VAL A 1 162 ? -15.383 -6.217 21.220 1.00 87.25 162 VAL A O 1
ATOM 1154 N N . GLN A 1 163 ? -14.495 -4.607 19.935 1.00 84.69 163 GLN A N 1
ATOM 1155 C CA . GLN A 1 163 ? -13.973 -3.803 21.039 1.00 84.69 163 GLN A CA 1
ATOM 1156 C C . GLN A 1 163 ? -15.063 -3.394 22.024 1.00 84.69 163 GLN A C 1
ATOM 1158 O O . GLN A 1 163 ? -14.954 -3.708 23.212 1.00 84.69 163 GLN A O 1
ATOM 1163 N N . ALA A 1 164 ? -16.147 -2.800 21.522 1.00 85.38 164 ALA A N 1
ATOM 1164 C CA . ALA A 1 164 ? -17.280 -2.386 22.339 1.00 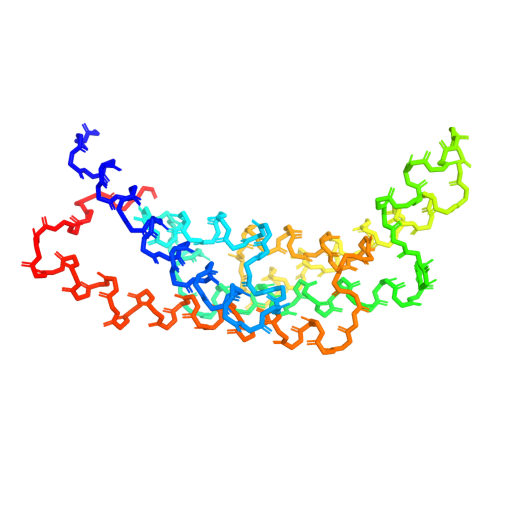85.38 164 ALA A CA 1
ATOM 1165 C C . ALA A 1 164 ? -17.936 -3.576 23.063 1.00 85.38 164 ALA A C 1
ATOM 1167 O O . ALA A 1 164 ? -18.312 -3.479 24.230 1.00 85.38 164 ALA A O 1
ATOM 1168 N N . ARG A 1 165 ? -18.054 -4.734 22.396 1.00 88.25 165 ARG A N 1
ATOM 1169 C CA . ARG A 1 165 ? -18.685 -5.929 22.975 1.00 88.25 165 ARG A CA 1
ATOM 1170 C C . ARG A 1 165 ? -17.848 -6.584 24.074 1.00 88.25 165 ARG A C 1
ATOM 1172 O O . ARG A 1 165 ? -18.424 -7.065 25.049 1.00 88.25 165 ARG A O 1
ATOM 1179 N N . TYR A 1 166 ? -16.530 -6.644 23.909 1.00 84.69 166 TYR A N 1
ATOM 1180 C CA . TYR A 1 166 ? -15.634 -7.321 24.853 1.00 84.69 166 TYR A CA 1
ATOM 1181 C C . TYR A 1 166 ? -14.924 -6.362 25.812 1.00 84.69 166 TYR A C 1
ATOM 1183 O O . TYR A 1 166 ? -14.137 -6.808 26.643 1.00 84.69 166 TYR A O 1
ATOM 1191 N N . GLY A 1 167 ? -15.203 -5.058 25.724 1.00 78.88 167 GLY A N 1
ATOM 1192 C CA . GLY A 1 167 ? -14.537 -4.043 26.533 1.00 78.88 167 GLY A CA 1
ATOM 1193 C C . GLY A 1 167 ? -13.028 -4.029 26.293 1.00 78.88 167 GLY A C 1
ATOM 1194 O O . GLY A 1 167 ? -12.263 -3.895 27.241 1.00 78.88 167 GLY A O 1
ATOM 1195 N N . VAL A 1 168 ? -12.585 -4.220 25.053 1.00 77.88 168 VAL A N 1
ATOM 1196 C CA . VAL A 1 168 ? -11.160 -4.154 24.661 1.00 77.88 168 VAL A CA 1
ATOM 1197 C C . VAL A 1 168 ? -10.871 -2.906 23.830 1.00 77.88 168 VAL A C 1
ATOM 1199 O O . VAL A 1 168 ? -9.954 -2.875 23.022 1.00 77.88 168 VAL A O 1
ATOM 1202 N N . GLU A 1 169 ? -11.691 -1.875 23.999 1.00 75.19 169 GLU A N 1
ATOM 1203 C CA . GLU A 1 169 ? -11.432 -0.563 23.420 1.00 75.19 169 GLU A CA 1
ATOM 1204 C C . GLU A 1 169 ? -10.200 0.052 24.107 1.00 75.19 169 GLU A C 1
ATOM 1206 O O . GLU A 1 169 ? -10.153 0.066 25.346 1.00 75.19 169 GLU A O 1
ATOM 1211 N N . PRO A 1 170 ? -9.185 0.496 23.341 1.00 69.19 170 PRO A N 1
ATOM 1212 C CA . PRO A 1 170 ? -8.032 1.182 23.907 1.00 69.19 170 PRO A CA 1
ATOM 1213 C C . PRO A 1 170 ? -8.487 2.414 24.687 1.00 69.19 170 PRO A C 1
ATOM 1215 O O . PRO A 1 170 ? -9.258 3.229 24.190 1.00 69.19 170 PRO A O 1
ATOM 1218 N N . THR A 1 171 ? -8.020 2.546 25.925 1.00 69.75 171 THR A N 1
ATOM 1219 C CA . THR A 1 171 ? -8.370 3.701 26.769 1.00 69.75 171 THR A CA 1
ATOM 1220 C C . THR A 1 171 ? -7.487 4.923 26.520 1.00 69.75 171 THR A C 1
ATOM 1222 O O . THR A 1 171 ? -7.841 6.025 26.937 1.00 69.75 171 THR A O 1
ATOM 1225 N N . ASP A 1 172 ? -6.368 4.728 25.824 1.00 68.25 172 ASP A N 1
ATOM 1226 C CA . ASP A 1 172 ? -5.368 5.741 25.495 1.00 68.25 172 ASP A CA 1
ATOM 1227 C C . ASP A 1 172 ? -5.028 5.639 23.992 1.00 68.25 172 ASP A C 1
ATOM 1229 O O . ASP A 1 172 ? -4.326 4.695 23.606 1.00 68.25 172 ASP A O 1
ATOM 1233 N N . PRO A 1 173 ? -5.578 6.521 23.130 1.00 62.66 173 PRO A N 1
ATOM 1234 C CA . PRO A 1 173 ? -5.134 6.651 21.743 1.00 62.66 173 PRO A CA 1
ATOM 1235 C C . PRO A 1 173 ? -3.702 7.201 21.746 1.00 62.66 173 PRO A C 1
ATOM 1237 O O . PRO A 1 173 ? -3.435 8.243 22.348 1.00 62.66 173 PRO A O 1
ATOM 1240 N N . ARG A 1 174 ? -2.770 6.443 21.168 1.00 63.47 174 ARG A N 1
ATOM 1241 C CA . ARG A 1 174 ? -1.322 6.653 21.334 1.00 63.47 174 ARG A CA 1
ATOM 1242 C C . ARG A 1 174 ? -0.737 7.824 20.537 1.00 63.47 174 ARG A C 1
ATOM 1244 O O . ARG A 1 174 ? -1.347 8.303 19.559 1.00 63.47 174 ARG A O 1
#

Sequence (174 aa):
MGLRDDVSAGINVALHVTMLGGLAWVTGQPILFPSLGPSAYLLATGENPRAEGAYHVVGGHAIAAVAGLATYVVFADGLVSVDAFEAGTPFSPAVGRLVLSGLVAMVLTTIGMLWSNTNHPAACATTLIVALGLMSTPLAVVLIVVSVALLVAFHGVVVERVQARYGVEPTDPR

Mean predicted aligned error: 4.21 Å

Foldseek 3Di:
DDPLLVVQLVVQLVLLCCVQVVCCVVVVDPLPDDLVNVLSSCLSQLADPLQPDLQLQLVLLLQLQVLLLVLCVVQQPPAAQVVCVVPDDPPRSNVVSLVRLLVRSLVRSVVSCVVSSSDHVSSNVSNSCCNRHNQRDPVSSVSRSVSSSVSSVCSVPPSVVVCVVVVSPNPDRD

Radius of gyration: 17.35 Å; Cα contacts (8 Å, |Δi|>4): 260; chains: 1; bounding box: 46×37×48 Å

InterPro domains:
  IPR058581 HPP, transmembrane region [PF04982] (7-164)

pLDDT: mean 92.36, std 9.78, range [50.44, 98.81]

Secondary structure (DSSP, 8-state):
--HHHHHHHHHHHHHHHHHHHHHHHHH--S-S-TTHHHHHHHHHHT--TTT-SHHHHHHHHHHHHHHHHHHHHHHTTT--HHHHHHSPPTT-HHHHHHHHHHHHHHHHHHHHHHHHT---TTHHHHHHHHHTTSS-SHHHHHHHHHHHHHHHHHIIIIIHHHHHHHT---SS--

Organism: Halovivax ruber (strain DSM 18193 / JCM 13892 / XH-70) (NCBI:txid797302)

Nearest PDB structures (foldseek):
  1g73-assembly2_B  TM=2.422E-01  e=8.647E+00  Homo sapiens
  6zy9-assembly1_H  TM=1.614E-01  e=7.193E+00  Escherichia coli 2.3916
  2nwl-assembly1_C  TM=1.672E-01  e=9.481E+00  Pyrococcus horikoshii